Protein AF-A0A4U3MRV8-F1 (afdb_monomer_lite)

Secondary structure (DSSP, 8-state):
--EE-HHHHHHHHHHHHHHTTT-SS-HHHHHHHHHHHHHHH-PEEP--GGGS-TT---------S-TT-

InterPro domains:
  IPR010318 S-Me-THD, N-terminal domain [PF06032] (8-69)
  IPR027479 S-Me-THD, N-terminal domain superfamily [G3DSA:3.40.1610.10] (2-69)

Sequence (69 aa):
MRYLDAEAIENIATGAAFLGTGGGGDPYIGKMMALSAIEENGPVKLVSPEEIAAEDFFLPAAMMGAPSV

Foldseek 3Di:
DQWQALVNLVVCLVVCCVVCVNDDADSVVVSVVVNVCCVVPNTHGDDDPVNDDPPDDDDDDDDDDDNVD

Structure (mmCIF, N/CA/C/O backbone):
data_AF-A0A4U3MRV8-F1
#
_entry.id   AF-A0A4U3MRV8-F1
#
loop_
_atom_site.group_PDB
_atom_site.id
_atom_site.type_symbol
_atom_site.label_atom_id
_atom_site.label_alt_id
_atom_site.label_comp_id
_atom_site.label_asym_id
_atom_site.label_entity_id
_atom_site.l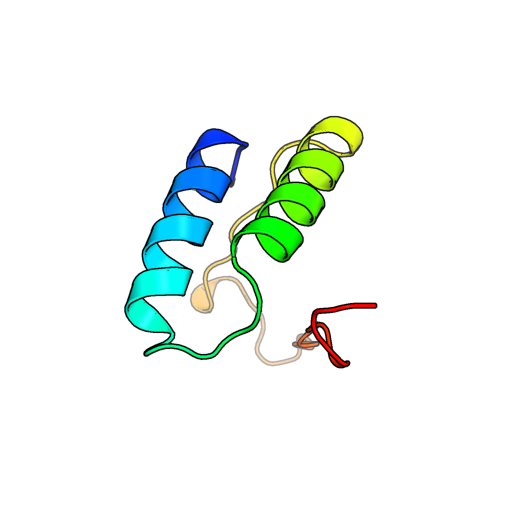abel_seq_id
_atom_site.pdbx_PDB_ins_code
_atom_site.Cartn_x
_atom_site.Cartn_y
_atom_site.Cartn_z
_atom_site.occupancy
_atom_site.B_iso_or_equiv
_atom_site.auth_seq_id
_atom_site.auth_comp_id
_atom_site.auth_asym_id
_atom_site.auth_atom_id
_atom_site.pdbx_PDB_model_num
ATOM 1 N N . MET A 1 1 ? -6.075 -6.777 13.094 1.00 60.91 1 MET A N 1
ATOM 2 C CA . MET A 1 1 ? -5.368 -5.496 12.883 1.00 60.91 1 MET A CA 1
ATOM 3 C C . MET A 1 1 ? -6.420 -4.418 12.718 1.00 60.91 1 MET A C 1
ATOM 5 O O . MET A 1 1 ? -7.307 -4.606 11.901 1.00 60.91 1 MET A O 1
ATOM 9 N N . ARG A 1 2 ? -6.385 -3.359 13.530 1.00 85.56 2 ARG A N 1
ATOM 10 C CA . ARG A 1 2 ? -7.320 -2.217 13.422 1.00 85.56 2 ARG A CA 1
ATOM 11 C C . ARG A 1 2 ? -6.657 -0.990 12.783 1.00 85.56 2 ARG A C 1
ATOM 13 O O . ARG A 1 2 ? -7.343 -0.131 12.243 1.00 85.56 2 ARG A O 1
ATOM 20 N N . TYR A 1 3 ? -5.328 -0.947 12.822 1.00 96.12 3 TYR A N 1
ATOM 21 C CA . TYR A 1 3 ? -4.495 0.084 12.224 1.00 96.12 3 TYR A CA 1
ATOM 22 C C . TYR A 1 3 ? -3.376 -0.579 11.417 1.00 96.12 3 TYR A C 1
ATOM 24 O O . TYR A 1 3 ? -2.906 -1.652 11.801 1.00 96.12 3 TYR A O 1
ATOM 32 N N . LEU A 1 4 ? -3.005 0.043 10.304 1.00 97.06 4 LEU A N 1
ATOM 33 C CA . LEU A 1 4 ? -1.913 -0.333 9.418 1.00 97.06 4 LEU A CA 1
ATOM 34 C C . LEU A 1 4 ? -0.726 0.575 9.736 1.00 97.06 4 LEU A C 1
ATOM 36 O O . LEU A 1 4 ? -0.793 1.786 9.518 1.00 97.06 4 LEU A O 1
ATOM 40 N N . ASP A 1 5 ? 0.318 -0.014 10.301 1.00 97.12 5 ASP A N 1
ATOM 41 C CA . ASP A 1 5 ? 1.597 0.626 10.594 1.00 97.12 5 ASP A CA 1
ATOM 42 C C . ASP A 1 5 ? 2.626 0.334 9.486 1.00 97.12 5 ASP A C 1
ATOM 44 O O . ASP A 1 5 ? 2.310 -0.270 8.458 1.00 97.12 5 ASP A O 1
ATOM 48 N N . ALA A 1 6 ? 3.866 0.789 9.673 1.00 97.44 6 ALA A N 1
ATOM 49 C CA . ALA A 1 6 ? 4.925 0.632 8.677 1.00 97.44 6 ALA A CA 1
ATOM 50 C C . ALA A 1 6 ? 5.203 -0.841 8.317 1.00 97.44 6 ALA A C 1
ATOM 52 O O . ALA A 1 6 ? 5.391 -1.164 7.144 1.00 97.44 6 ALA A O 1
ATOM 53 N N . GLU A 1 7 ? 5.177 -1.748 9.299 1.00 97.50 7 GLU A N 1
ATOM 54 C CA . GLU A 1 7 ? 5.371 -3.182 9.055 1.00 97.50 7 GLU A CA 1
ATOM 55 C C . GLU A 1 7 ? 4.203 -3.771 8.254 1.00 97.50 7 GLU A C 1
ATOM 57 O O . GLU A 1 7 ? 4.406 -4.557 7.323 1.00 97.50 7 GLU A O 1
ATOM 62 N N . ALA A 1 8 ? 2.967 -3.360 8.554 1.00 97.62 8 ALA A N 1
ATOM 63 C CA . ALA A 1 8 ? 1.808 -3.755 7.764 1.00 97.62 8 ALA A CA 1
ATOM 64 C C . ALA A 1 8 ? 1.935 -3.307 6.297 1.00 97.62 8 ALA A C 1
ATOM 66 O O . ALA A 1 8 ? 1.610 -4.086 5.402 1.00 97.62 8 ALA A O 1
ATOM 67 N N . ILE A 1 9 ? 2.448 -2.100 6.032 1.00 97.44 9 ILE A N 1
ATOM 68 C CA . ILE A 1 9 ? 2.664 -1.605 4.662 1.00 97.44 9 ILE A CA 1
ATOM 69 C C . ILE A 1 9 ? 3.708 -2.431 3.903 1.00 97.44 9 ILE A C 1
ATOM 71 O O . ILE A 1 9 ? 3.470 -2.769 2.744 1.00 97.44 9 ILE A O 1
ATOM 75 N N . GLU A 1 10 ? 4.820 -2.817 4.532 1.00 97.50 10 GLU A N 1
ATOM 76 C CA . GLU A 1 10 ? 5.829 -3.698 3.913 1.00 97.50 10 GLU A CA 1
ATOM 77 C C . GLU A 1 10 ? 5.224 -5.054 3.495 1.00 97.50 10 GLU A C 1
ATOM 79 O O . GLU A 1 10 ? 5.419 -5.535 2.370 1.00 97.50 10 GLU A O 1
ATOM 84 N N . ASN A 1 11 ? 4.414 -5.646 4.376 1.00 97.44 11 ASN A N 1
ATOM 85 C CA . ASN A 1 11 ? 3.722 -6.906 4.104 1.00 97.44 11 ASN A CA 1
ATOM 86 C C . ASN A 1 11 ? 2.661 -6.761 3.000 1.00 97.44 11 ASN A C 1
ATOM 88 O O . ASN A 1 11 ? 2.582 -7.605 2.101 1.00 97.44 11 ASN A O 1
ATOM 92 N N . ILE A 1 12 ? 1.872 -5.681 3.030 1.00 96.62 12 ILE A N 1
ATOM 93 C CA . ILE A 1 12 ? 0.857 -5.382 2.010 1.00 96.62 12 ILE A CA 1
ATOM 94 C C . ILE A 1 12 ? 1.512 -5.173 0.649 1.00 96.62 12 ILE A C 1
ATOM 96 O O . ILE A 1 12 ? 1.036 -5.745 -0.325 1.00 96.62 12 ILE A O 1
ATOM 100 N N . ALA A 1 13 ? 2.607 -4.416 0.565 1.00 96.81 13 ALA A N 1
ATOM 101 C CA . ALA A 1 13 ? 3.310 -4.185 -0.694 1.00 96.81 13 ALA A CA 1
ATOM 102 C C . ALA A 1 13 ? 3.786 -5.504 -1.322 1.00 96.81 13 ALA A C 1
ATOM 104 O O . ALA A 1 13 ? 3.591 -5.731 -2.516 1.00 96.81 13 ALA A O 1
ATOM 105 N N . THR A 1 14 ? 4.332 -6.411 -0.507 1.00 96.69 14 THR A N 1
ATOM 106 C CA . THR A 1 14 ? 4.778 -7.738 -0.959 1.00 96.69 14 THR A CA 1
ATOM 107 C C . THR A 1 14 ? 3.607 -8.593 -1.449 1.00 96.69 14 THR A C 1
ATOM 109 O O . THR A 1 14 ? 3.655 -9.155 -2.546 1.00 96.69 14 THR A O 1
ATOM 112 N N . GLY A 1 15 ? 2.530 -8.673 -0.663 1.00 97.31 15 GLY A N 1
ATOM 113 C CA . GLY A 1 15 ? 1.334 -9.432 -1.0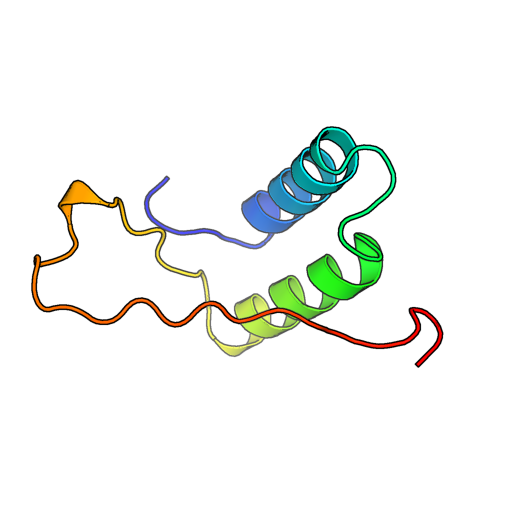30 1.00 97.31 15 GLY A CA 1
ATOM 114 C C . GLY A 1 15 ? 0.644 -8.872 -2.275 1.00 97.31 15 GLY A C 1
ATOM 115 O O . GLY A 1 15 ? 0.283 -9.632 -3.170 1.00 97.31 15 GLY A O 1
ATOM 116 N N . ALA A 1 16 ? 0.512 -7.549 -2.371 1.00 96.44 16 ALA A N 1
ATOM 117 C CA . ALA A 1 16 ? -0.085 -6.865 -3.513 1.00 96.44 16 ALA A CA 1
ATOM 118 C C . ALA A 1 16 ? 0.730 -7.082 -4.793 1.00 96.44 16 ALA A C 1
ATOM 120 O O . ALA A 1 16 ? 0.144 -7.366 -5.834 1.00 96.44 16 ALA A O 1
ATOM 121 N N . ALA A 1 17 ? 2.065 -7.035 -4.717 1.00 95.44 17 ALA A N 1
ATOM 122 C CA . ALA A 1 17 ? 2.934 -7.335 -5.855 1.00 95.44 17 ALA A CA 1
ATOM 123 C C . ALA A 1 17 ? 2.722 -8.765 -6.377 1.00 95.44 17 ALA A C 1
ATOM 125 O O . ALA A 1 17 ? 2.609 -8.984 -7.583 1.00 95.44 17 ALA A O 1
ATOM 126 N N . PHE A 1 18 ? 2.624 -9.739 -5.467 1.00 96.69 18 PHE A N 1
ATOM 127 C CA . PHE A 1 18 ? 2.373 -11.135 -5.822 1.00 96.69 18 PHE A CA 1
ATOM 128 C C . PHE A 1 18 ? 0.976 -11.333 -6.431 1.00 96.69 18 PHE A C 1
ATOM 130 O O . PHE A 1 18 ? 0.830 -11.951 -7.486 1.00 96.69 18 PHE A O 1
ATOM 137 N N . LEU A 1 19 ? -0.055 -10.773 -5.793 1.00 97.50 19 LEU A N 1
ATOM 138 C CA . LEU A 1 19 ? -1.453 -10.901 -6.215 1.00 97.50 19 LEU A CA 1
ATOM 139 C C . LEU A 1 19 ? -1.794 -10.044 -7.445 1.00 97.50 19 LEU A C 1
ATOM 141 O O . LEU A 1 19 ? -2.796 -10.301 -8.106 1.00 97.50 19 LEU A O 1
ATOM 145 N N . GLY A 1 20 ? -0.955 -9.063 -7.785 1.00 94.94 20 GLY A N 1
ATOM 146 C CA . GLY A 1 20 ? -1.113 -8.185 -8.944 1.00 94.94 20 GLY A CA 1
ATOM 147 C C . GLY A 1 20 ? -0.783 -8.836 -10.289 1.00 94.94 20 GLY A C 1
ATOM 148 O O . GLY A 1 20 ? -0.990 -8.217 -11.330 1.00 94.94 20 GLY A O 1
ATOM 149 N N . THR A 1 21 ? -0.294 -10.083 -10.316 1.00 95.00 21 THR A N 1
ATOM 150 C CA . THR A 1 21 ? -0.031 -10.863 -11.549 1.00 95.00 21 THR A CA 1
ATOM 151 C C . THR A 1 21 ? 0.894 -10.169 -12.564 1.00 95.00 21 THR A C 1
ATOM 153 O O . THR A 1 21 ? 0.764 -10.356 -13.771 1.00 95.00 21 THR A O 1
ATOM 156 N N . GLY A 1 22 ? 1.841 -9.359 -12.079 1.00 90.50 22 GLY A N 1
ATOM 157 C CA . GLY A 1 22 ? 2.768 -8.581 -12.912 1.00 90.50 22 GLY A CA 1
ATOM 158 C C . GLY A 1 22 ? 2.265 -7.189 -13.321 1.00 90.50 22 GLY A C 1
ATOM 159 O O . GLY A 1 22 ? 2.979 -6.478 -14.022 1.00 90.50 22 GLY A O 1
ATOM 160 N N . GLY A 1 23 ? 1.064 -6.792 -12.886 1.00 91.00 23 GLY A N 1
ATOM 161 C CA . GLY A 1 23 ? 0.522 -5.436 -13.012 1.00 91.00 23 GLY A CA 1
ATOM 162 C C . GLY A 1 23 ? 0.363 -4.734 -11.657 1.00 91.00 23 GLY A C 1
ATOM 163 O O . GLY A 1 23 ? 0.991 -5.114 -10.674 1.00 91.00 23 GLY A O 1
ATOM 164 N N . GLY A 1 24 ? -0.497 -3.709 -11.601 1.00 90.00 24 GLY A N 1
ATOM 165 C CA . GLY A 1 24 ? -0.827 -2.987 -10.358 1.00 90.00 24 GLY A CA 1
ATOM 166 C C . GLY A 1 24 ? 0.080 -1.797 -10.018 1.00 90.00 24 GLY A C 1
ATOM 167 O O . GLY A 1 24 ? -0.157 -1.124 -9.020 1.00 90.00 24 GLY A O 1
ATOM 168 N N . GLY A 1 25 ? 1.067 -1.503 -10.868 1.00 90.88 25 GLY A N 1
ATOM 169 C CA . GLY A 1 25 ? 2.061 -0.450 -10.644 1.00 90.88 25 GLY A CA 1
ATOM 170 C C . GLY A 1 25 ? 3.341 -0.985 -10.003 1.00 90.88 25 GLY A C 1
ATOM 171 O O . GLY A 1 25 ? 3.448 -2.173 -9.710 1.00 90.88 25 GLY A O 1
ATOM 172 N N . ASP A 1 26 ? 4.333 -0.112 -9.824 1.00 92.12 26 ASP A N 1
ATOM 173 C CA . ASP A 1 26 ? 5.582 -0.470 -9.149 1.00 92.12 26 ASP A CA 1
ATOM 174 C C . ASP A 1 26 ? 5.342 -0.578 -7.626 1.00 92.12 26 ASP A C 1
ATOM 176 O O . ASP A 1 26 ? 5.014 0.434 -6.990 1.00 92.12 26 ASP A O 1
ATOM 180 N N . PRO A 1 27 ? 5.520 -1.767 -7.014 1.00 92.81 27 PRO A N 1
ATOM 181 C CA . PRO A 1 27 ? 5.326 -1.952 -5.579 1.00 92.81 27 PRO A CA 1
ATOM 182 C C . PRO A 1 27 ? 6.236 -1.062 -4.731 1.00 92.81 27 PRO A C 1
ATOM 184 O O . PRO A 1 27 ? 5.851 -0.665 -3.633 1.00 92.81 27 PRO A O 1
ATOM 187 N N . TYR A 1 28 ? 7.435 -0.735 -5.222 1.00 92.56 28 TYR A N 1
ATOM 188 C CA . TYR A 1 28 ? 8.383 0.111 -4.507 1.00 92.56 28 TYR A CA 1
ATOM 189 C C . TYR A 1 28 ? 7.852 1.539 -4.361 1.00 92.56 28 TYR A C 1
ATOM 191 O O . TYR A 1 28 ? 7.862 2.079 -3.255 1.00 92.56 28 TYR A O 1
ATOM 199 N N . ILE A 1 29 ? 7.326 2.124 -5.442 1.00 93.06 29 ILE A N 1
ATOM 200 C CA . ILE A 1 29 ? 6.810 3.501 -5.440 1.00 93.06 29 ILE A CA 1
ATOM 201 C C . ILE A 1 29 ? 5.631 3.625 -4.472 1.00 93.06 29 ILE A C 1
ATOM 203 O O . ILE A 1 29 ? 5.664 4.456 -3.561 1.00 93.06 29 ILE A O 1
ATOM 207 N N . GLY A 1 30 ? 4.616 2.765 -4.620 1.00 93.25 30 GLY A N 1
ATOM 208 C CA . GLY A 1 30 ? 3.426 2.802 -3.764 1.00 93.25 30 GLY A CA 1
ATOM 209 C C . GLY A 1 30 ? 3.760 2.579 -2.286 1.00 93.25 30 GLY A C 1
ATOM 210 O O . GLY A 1 30 ? 3.227 3.267 -1.414 1.00 93.25 30 GLY A O 1
ATOM 211 N N . LYS A 1 31 ? 4.702 1.673 -2.000 1.00 96.19 31 LYS A N 1
ATOM 212 C CA . LYS A 1 31 ? 5.183 1.419 -0.641 1.00 96.19 31 LYS A CA 1
ATOM 213 C C . LYS A 1 31 ? 5.854 2.643 -0.026 1.00 96.19 31 LYS A C 1
ATOM 215 O O . LYS A 1 31 ? 5.512 3.014 1.092 1.00 96.19 31 LYS A O 1
ATOM 220 N N . MET A 1 32 ? 6.789 3.273 -0.738 1.00 96.94 32 MET A N 1
ATOM 221 C CA . MET A 1 32 ? 7.506 4.444 -0.223 1.00 96.94 32 MET A CA 1
ATOM 222 C C . MET A 1 32 ? 6.554 5.609 0.058 1.00 96.94 32 MET A C 1
ATOM 224 O O . MET A 1 32 ? 6.676 6.256 1.096 1.00 96.94 32 MET A O 1
ATOM 228 N N . MET A 1 33 ? 5.563 5.825 -0.812 1.00 95.19 33 MET A N 1
ATOM 229 C CA . MET A 1 33 ? 4.517 6.826 -0.583 1.00 95.19 33 MET A CA 1
ATOM 230 C C . MET A 1 33 ? 3.713 6.540 0.690 1.00 95.19 33 MET A C 1
ATOM 232 O O . MET A 1 33 ?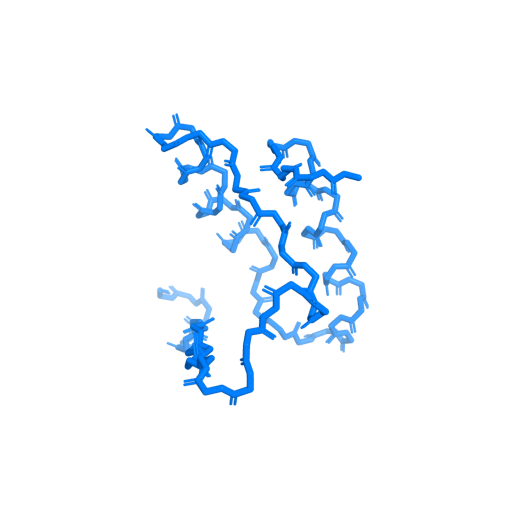 3.528 7.433 1.513 1.00 95.19 33 MET A O 1
ATOM 236 N N . ALA A 1 34 ? 3.265 5.296 0.882 1.00 96.62 34 ALA A N 1
ATOM 237 C CA . ALA A 1 34 ? 2.498 4.912 2.065 1.00 96.62 34 ALA A CA 1
ATOM 238 C C . ALA A 1 34 ? 3.325 4.998 3.361 1.00 96.62 34 ALA A C 1
ATOM 240 O O . ALA A 1 34 ? 2.816 5.478 4.372 1.00 96.62 34 ALA A O 1
ATOM 241 N N . LEU A 1 35 ? 4.597 4.585 3.336 1.00 98.06 35 LEU A N 1
ATOM 242 C CA . LEU A 1 35 ? 5.500 4.694 4.487 1.00 98.06 35 LEU A CA 1
ATOM 243 C C . LEU A 1 35 ? 5.737 6.153 4.885 1.00 98.06 35 LEU A C 1
ATOM 245 O O . LEU A 1 35 ? 5.607 6.478 6.062 1.00 98.06 35 LEU A O 1
ATOM 249 N N . SER A 1 36 ? 6.001 7.032 3.912 1.00 98.12 36 SER A N 1
ATOM 250 C CA . SER A 1 36 ? 6.152 8.473 4.155 1.00 98.12 36 SER A CA 1
ATOM 251 C C . SER A 1 36 ? 4.880 9.073 4.760 1.00 98.12 36 SER A C 1
ATOM 253 O O . SER A 1 36 ? 4.949 9.828 5.725 1.00 98.12 36 SER A O 1
ATOM 255 N N . ALA A 1 37 ? 3.703 8.695 4.252 1.00 97.38 37 ALA A N 1
ATOM 256 C CA . ALA A 1 37 ? 2.433 9.173 4.792 1.00 97.38 37 ALA A CA 1
ATOM 257 C C . ALA A 1 37 ? 2.191 8.699 6.236 1.00 97.38 37 ALA A C 1
ATOM 259 O O . ALA A 1 37 ? 1.689 9.478 7.047 1.00 97.38 37 ALA A O 1
ATOM 260 N N . ILE A 1 38 ? 2.554 7.453 6.565 1.00 97.50 38 ILE A N 1
ATOM 261 C CA . ILE A 1 38 ? 2.467 6.919 7.934 1.00 97.50 38 ILE A CA 1
ATOM 262 C C . ILE A 1 38 ? 3.460 7.609 8.868 1.00 97.50 38 ILE A C 1
ATOM 264 O O . ILE A 1 38 ? 3.117 7.868 10.019 1.00 97.50 38 ILE A O 1
ATOM 268 N N . GLU A 1 39 ? 4.672 7.907 8.407 1.00 97.50 39 GLU A N 1
ATOM 269 C CA . GLU A 1 39 ? 5.663 8.637 9.203 1.00 97.50 39 GLU A CA 1
ATOM 270 C C . GLU A 1 39 ? 5.153 10.035 9.581 1.00 97.50 39 GLU A C 1
ATOM 272 O O . GLU A 1 39 ? 5.272 10.449 10.733 1.00 97.50 39 GLU A O 1
ATOM 277 N N . GLU A 1 40 ? 4.515 10.731 8.638 1.00 98.25 40 GLU A N 1
ATOM 278 C CA . GLU A 1 40 ? 4.005 12.089 8.846 1.00 98.25 40 GLU A CA 1
ATOM 279 C C . GLU A 1 40 ? 2.677 12.142 9.619 1.00 98.25 40 GLU A C 1
ATOM 281 O O . GLU A 1 40 ? 2.471 13.042 10.434 1.00 98.25 40 GLU A O 1
ATOM 286 N N . ASN A 1 41 ? 1.759 11.202 9.367 1.00 97.81 41 ASN A N 1
ATOM 287 C CA . ASN A 1 41 ? 0.366 11.277 9.837 1.00 97.81 41 ASN A CA 1
ATOM 288 C C . ASN A 1 41 ? -0.012 10.173 10.836 1.00 97.81 41 ASN A C 1
ATOM 290 O O . ASN A 1 41 ? -1.100 10.200 11.416 1.00 97.81 41 ASN A O 1
ATOM 294 N N . GLY A 1 42 ? 0.878 9.208 11.058 1.00 97.25 42 GLY A N 1
ATOM 295 C CA . GLY A 1 42 ? 0.642 8.030 11.881 1.00 97.25 42 GLY A CA 1
ATOM 296 C C . GLY A 1 42 ? -0.073 6.879 11.150 1.00 97.25 42 GLY A C 1
ATOM 297 O O . GLY A 1 42 ? -0.386 6.965 9.961 1.00 97.25 42 GLY A O 1
ATOM 298 N N . PRO A 1 43 ? -0.333 5.764 11.861 1.00 97.25 43 PRO A N 1
ATOM 299 C CA . PRO A 1 43 ? -0.944 4.561 11.293 1.00 97.25 43 PRO A CA 1
ATOM 300 C C . PRO A 1 43 ? -2.351 4.782 10.717 1.00 97.25 43 PRO A C 1
ATOM 302 O O . PRO A 1 43 ? -3.181 5.478 11.305 1.00 97.25 43 PRO A O 1
ATOM 305 N N . VAL A 1 44 ? -2.670 4.099 9.615 1.00 96.19 44 VAL A N 1
ATOM 306 C CA . VAL A 1 44 ? -3.964 4.229 8.917 1.00 96.19 44 VAL A CA 1
ATOM 307 C C . VAL A 1 44 ? -5.000 3.277 9.512 1.00 96.19 44 VAL A C 1
ATOM 309 O O . VAL A 1 44 ? -4.730 2.090 9.673 1.00 96.19 44 VAL A O 1
ATOM 312 N N . LYS A 1 45 ? -6.215 3.748 9.816 1.00 95.75 45 LYS A N 1
ATOM 313 C CA . LYS A 1 45 ? -7.304 2.864 10.268 1.00 95.75 45 LYS A CA 1
ATOM 314 C C . LYS A 1 45 ? -7.786 1.984 9.106 1.00 95.75 45 LYS A C 1
ATOM 316 O O . LYS A 1 45 ? -8.239 2.507 8.093 1.00 95.75 45 LYS A O 1
ATOM 321 N N . LEU A 1 46 ? -7.764 0.662 9.288 1.00 95.19 46 LEU A N 1
ATOM 322 C CA . LEU A 1 46 ? -8.436 -0.274 8.383 1.00 95.19 46 LEU A CA 1
ATOM 323 C C . LEU A 1 46 ? -9.909 -0.381 8.794 1.00 95.19 46 LEU A C 1
ATOM 325 O O . LEU A 1 46 ? -10.198 -0.644 9.962 1.00 95.19 46 LEU A O 1
ATOM 329 N N . VAL A 1 47 ? -10.820 -0.156 7.849 1.00 92.94 47 VAL A N 1
ATOM 330 C CA . VAL A 1 47 ? -12.270 -0.176 8.084 1.00 92.94 47 VAL A CA 1
ATOM 331 C C . VAL A 1 47 ? -12.880 -1.373 7.363 1.00 92.94 47 VAL A C 1
ATOM 333 O O . VAL A 1 47 ? -12.589 -1.597 6.187 1.00 92.94 47 VAL A O 1
ATOM 336 N N . SER A 1 48 ? -13.697 -2.152 8.072 1.00 92.38 48 SER A N 1
ATOM 337 C CA . SER A 1 48 ? -14.444 -3.268 7.487 1.00 92.38 48 SER A CA 1
ATOM 338 C C . SER A 1 48 ? -15.638 -2.755 6.678 1.00 92.38 48 SER A C 1
ATOM 340 O O . SER A 1 48 ? -16.241 -1.760 7.083 1.00 92.38 48 SER A O 1
ATOM 342 N N . PRO A 1 49 ? -16.054 -3.424 5.588 1.00 90.44 49 PRO A N 1
ATOM 343 C CA . PRO A 1 49 ? -17.270 -3.054 4.861 1.00 90.44 49 PRO A CA 1
ATOM 344 C C . PRO A 1 49 ? -18.521 -2.979 5.750 1.00 90.44 49 PRO A C 1
ATOM 346 O O . PRO A 1 49 ? -19.390 -2.149 5.516 1.00 90.44 49 PRO A O 1
ATOM 349 N N . GLU A 1 50 ? -18.599 -3.796 6.802 1.00 93.50 50 GLU A N 1
ATOM 350 C CA . GLU A 1 50 ? -19.706 -3.811 7.768 1.00 93.50 50 GLU A CA 1
ATOM 351 C C . GLU A 1 50 ? -19.731 -2.584 8.698 1.00 93.50 50 GLU A C 1
ATOM 353 O O . GLU A 1 50 ? -20.725 -2.356 9.382 1.00 93.50 50 GLU A O 1
ATOM 358 N N . GLU A 1 51 ? -18.648 -1.803 8.754 1.00 92.69 51 GLU A N 1
ATOM 359 C CA . GLU A 1 51 ? -18.576 -0.542 9.507 1.00 92.69 51 GLU A CA 1
ATOM 360 C C . GLU A 1 51 ? -19.042 0.672 8.678 1.00 92.69 51 GLU A C 1
ATOM 362 O O . GLU A 1 51 ? -19.082 1.779 9.215 1.00 92.69 51 GLU A O 1
ATOM 367 N N . ILE A 1 52 ? -19.363 0.489 7.391 1.00 93.25 52 ILE A N 1
ATOM 368 C CA . ILE A 1 52 ? -19.741 1.554 6.450 1.00 93.25 52 ILE A CA 1
ATOM 369 C C . ILE A 1 52 ? -21.268 1.618 6.319 1.00 93.25 52 ILE A C 1
ATOM 371 O O . ILE A 1 52 ? -21.922 0.587 6.142 1.00 93.25 52 ILE A O 1
ATOM 375 N N . ALA A 1 53 ? -21.854 2.816 6.399 1.00 95.44 53 ALA A N 1
ATOM 376 C CA . ALA A 1 53 ? -23.289 2.990 6.179 1.00 95.44 53 ALA A CA 1
ATOM 377 C C . ALA A 1 53 ? -23.642 2.845 4.690 1.00 95.44 53 ALA A C 1
ATOM 379 O O . ALA A 1 53 ? -22.825 3.108 3.810 1.00 95.44 53 ALA A O 1
ATOM 380 N N . ALA A 1 54 ? -24.882 2.455 4.387 1.00 93.19 54 ALA A N 1
ATOM 381 C CA . ALA A 1 54 ? -25.324 2.261 3.004 1.00 93.19 54 ALA A CA 1
ATOM 382 C C . ALA A 1 54 ? -25.283 3.561 2.175 1.00 93.19 54 ALA A C 1
ATOM 384 O O . ALA A 1 54 ? -25.170 3.516 0.951 1.00 93.19 54 ALA A O 1
ATOM 385 N N . GLU A 1 55 ? -25.373 4.707 2.845 1.00 95.44 55 GLU A N 1
ATOM 386 C CA . GLU A 1 55 ? -25.384 6.043 2.257 1.00 95.44 55 GLU A CA 1
ATOM 387 C C . GLU A 1 55 ? -23.997 6.708 2.224 1.00 95.44 55 GLU A C 1
ATOM 389 O O . GLU A 1 55 ? -23.870 7.817 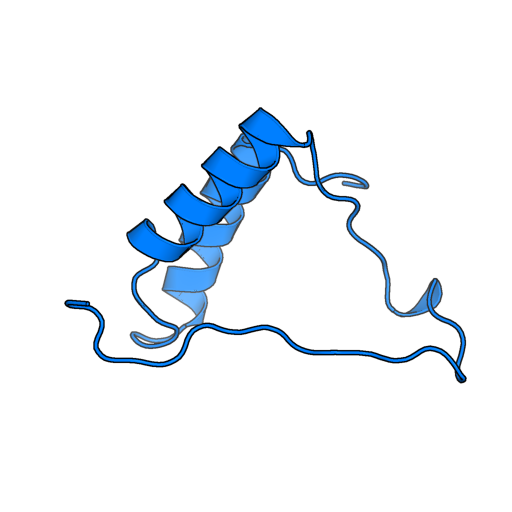1.698 1.00 95.44 55 GLU A O 1
ATOM 394 N N . ASP A 1 56 ? -22.963 6.063 2.773 1.00 94.50 56 ASP A N 1
ATOM 395 C CA . ASP A 1 56 ? -21.596 6.583 2.733 1.00 94.50 56 ASP A CA 1
ATOM 396 C C . ASP A 1 56 ? -21.007 6.496 1.316 1.00 94.50 56 ASP A C 1
ATOM 398 O O . ASP A 1 56 ? -21.329 5.618 0.512 1.00 94.50 56 ASP A O 1
ATOM 402 N N . PHE A 1 57 ? -20.082 7.407 1.008 1.00 91.62 57 PHE A N 1
ATOM 403 C CA . PHE A 1 57 ? -19.402 7.430 -0.284 1.00 91.62 57 PHE A CA 1
ATOM 404 C C . PHE A 1 57 ? -18.082 6.665 -0.240 1.00 91.62 57 PHE A C 1
ATOM 406 O O . PHE A 1 57 ? -17.215 6.933 0.591 1.00 91.62 57 PHE A O 1
ATOM 413 N N . PHE A 1 58 ? -17.884 5.783 -1.220 1.00 89.94 58 PHE A N 1
ATOM 414 C CA . PHE A 1 58 ? -16.589 5.175 -1.499 1.00 89.94 58 PHE A CA 1
ATOM 415 C C . PHE A 1 58 ? -15.912 5.897 -2.669 1.00 89.94 58 PHE A C 1
ATOM 417 O O . PHE A 1 58 ? -16.406 5.864 -3.797 1.00 89.94 58 PHE A O 1
ATOM 424 N N . LEU A 1 59 ? -14.776 6.546 -2.403 1.00 93.25 59 LEU A N 1
ATOM 425 C CA . LEU A 1 59 ? -13.962 7.202 -3.424 1.00 93.25 59 LEU A CA 1
ATOM 426 C C . LEU A 1 59 ? -12.655 6.421 -3.616 1.00 93.25 59 LEU A C 1
ATOM 428 O O . LEU A 1 59 ? -11.744 6.563 -2.797 1.00 93.25 59 LEU A O 1
ATOM 432 N N . PRO A 1 60 ? -12.529 5.599 -4.673 1.00 92.62 60 PRO A N 1
ATOM 433 C CA . PRO A 1 60 ? -11.272 4.930 -4.961 1.00 92.62 60 PRO A CA 1
ATOM 434 C C . PRO A 1 60 ? -10.223 5.955 -5.403 1.00 92.62 60 PRO A C 1
ATOM 436 O O . PRO A 1 60 ? -10.458 6.749 -6.315 1.00 92.62 60 PRO A O 1
ATOM 439 N N . ALA A 1 61 ? -9.050 5.903 -4.779 1.00 91.56 61 ALA A N 1
ATOM 440 C CA . ALA A 1 61 ? -7.873 6.653 -5.194 1.00 91.56 61 ALA A CA 1
ATOM 441 C C . ALA A 1 61 ? -6.815 5.677 -5.712 1.00 91.56 61 ALA A C 1
ATOM 443 O O . ALA A 1 61 ? -6.509 4.675 -5.066 1.00 91.56 61 ALA A O 1
ATOM 444 N N . ALA A 1 62 ? -6.264 5.970 -6.885 1.00 91.31 62 ALA A N 1
ATOM 445 C CA . ALA A 1 62 ? -5.196 5.195 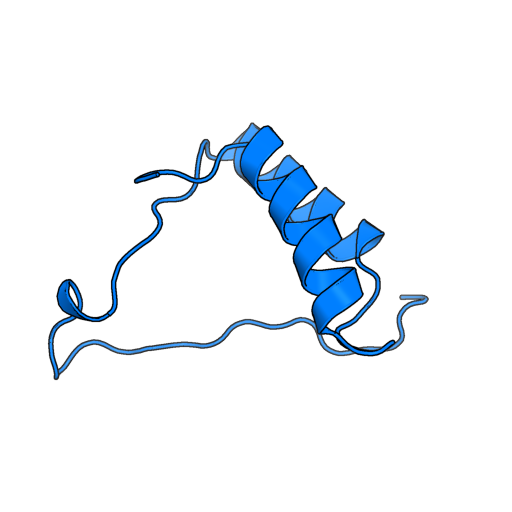-7.497 1.00 91.31 62 ALA A CA 1
ATOM 446 C C . ALA A 1 62 ? -4.265 6.124 -8.277 1.00 91.31 62 ALA A C 1
ATOM 448 O O . ALA A 1 62 ? -4.655 7.220 -8.683 1.00 91.31 62 ALA A O 1
ATOM 449 N N . MET A 1 63 ? -3.037 5.669 -8.503 1.00 88.75 63 MET A N 1
ATOM 450 C CA . MET A 1 63 ? -2.090 6.354 -9.375 1.00 88.75 63 MET A CA 1
ATOM 451 C C . MET A 1 63 ? -2.278 5.897 -10.823 1.00 88.75 63 MET A C 1
ATOM 453 O O . MET A 1 63 ? -2.511 4.718 -11.087 1.00 88.75 63 MET A O 1
ATOM 457 N N . MET A 1 64 ? -2.141 6.830 -11.764 1.00 90.06 64 MET A N 1
ATOM 458 C CA . MET A 1 64 ? -2.172 6.561 -13.201 1.00 90.06 64 MET A CA 1
ATOM 459 C C . MET A 1 64 ? -1.059 7.351 -13.886 1.00 90.06 64 MET A C 1
ATOM 461 O O . MET A 1 64 ? -0.881 8.534 -13.613 1.00 90.06 64 MET A O 1
ATOM 465 N N . GLY A 1 65 ? -0.324 6.703 -14.789 1.00 87.88 65 GLY A N 1
ATOM 466 C CA . GLY A 1 65 ? 0.797 7.318 -15.495 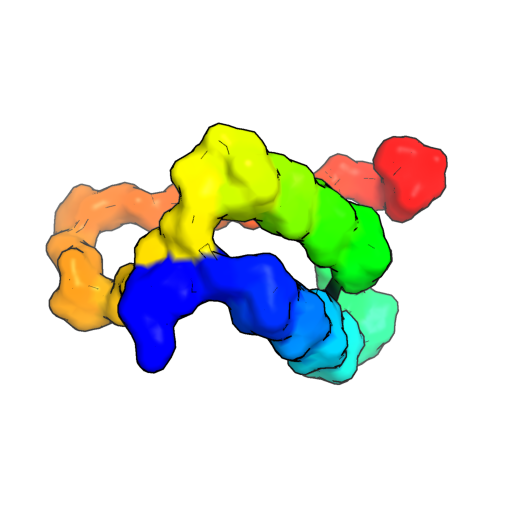1.00 87.88 65 GLY A CA 1
ATOM 467 C C . GLY A 1 65 ? 1.815 6.286 -15.967 1.00 87.88 65 GLY A C 1
ATOM 468 O O . GLY A 1 65 ? 1.616 5.081 -15.804 1.00 87.88 65 GLY A O 1
ATOM 469 N N . ALA A 1 66 ? 2.905 6.762 -16.571 1.00 86.06 66 ALA A N 1
ATOM 470 C CA . ALA A 1 66 ? 4.047 5.907 -16.866 1.00 86.06 66 ALA A CA 1
ATOM 471 C C . ALA A 1 66 ? 4.838 5.659 -15.567 1.00 86.06 66 ALA A C 1
ATOM 473 O O . ALA A 1 66 ? 5.080 6.615 -14.842 1.00 86.06 66 ALA A O 1
ATOM 474 N N . PRO A 1 67 ? 5.300 4.431 -15.274 1.00 78.19 67 PRO A N 1
ATOM 475 C CA . PRO A 1 67 ? 6.056 4.156 -14.044 1.00 78.19 67 PRO A CA 1
ATOM 476 C C . PRO A 1 67 ? 7.351 4.967 -13.884 1.00 78.19 67 PRO A C 1
ATOM 478 O O . PRO A 1 67 ? 7.898 5.051 -12.794 1.00 78.19 67 PRO A O 1
ATOM 481 N N . SER A 1 68 ? 7.874 5.521 -14.979 1.00 78.44 68 SER A N 1
ATOM 482 C CA . SER A 1 68 ? 9.106 6.308 -15.000 1.00 78.44 68 SER A CA 1
ATOM 483 C C . SER A 1 68 ? 8.943 7.768 -14.564 1.00 78.44 68 SER A C 1
ATOM 485 O O . SER A 1 68 ? 9.951 8.472 -14.529 1.00 78.44 68 SER A O 1
ATOM 487 N N . VAL A 1 69 ? 7.710 8.248 -14.354 1.00 64.19 69 VAL A N 1
ATOM 488 C CA . VAL A 1 69 ? 7.402 9.644 -13.987 1.00 64.19 69 VAL A CA 1
ATOM 489 C C . VAL A 1 69 ? 6.735 9.751 -12.627 1.00 64.19 69 VAL A C 1
ATOM 491 O O . VAL A 1 69 ? 6.008 8.809 -12.246 1.00 64.19 69 VAL A O 1
#

Radius of gyration: 13.74 Å; chains: 1; bounding box: 34×23×30 Å

Organism: Enterococcus faecalis (NCBI:txid1351)

pLDDT: mean 93.05, std 6.66, range [60.91, 98.25]